Protein AF-A0A8S4Q7T2-F1 (afdb_monomer_lite)

Sequence (112 aa):
PCHGKKAVCINTFGGNFKCLCEPGKEGDRCDQGSHCFPCFSVRWRNVTCSVYDDAQFMRSMRLKATVVDRQMSRTKCTEDKWGFDQNTGDMWVARGCRARFCVDFEAKPMMR

Secondary structure (DSSP, 8-state):
---STTPEEEE-TTS-EEEEPPTT-BSTTS-BS-EEEEEE--TT--EEE-S---TTHHHHEEEEEEEEEEE-SSS---TTSEEE-TTT--EEE-TT-EEEEEEEEEEPP---

Foldseek 3Di:
DADDPPKDWAADPPGDIAIDEDVQFDDRRSQWGKQKDKDWDDPQDKDKDQSDADLVLLVFKFKDKDQDDDWPFPDDQDPVAWDADSRRRIIMGGRGTIGIIIITIDTDPPDD

pLDDT: mean 79.63, std 9.7, range [49.78, 94.44]

Structure (mmCIF, N/CA/C/O backbone):
data_AF-A0A8S4Q7T2-F1
#
_entry.id   AF-A0A8S4Q7T2-F1
#
loop_
_atom_site.group_PDB
_atom_site.id
_atom_site.type_symbol
_atom_site.label_atom_id
_atom_site.label_alt_id
_atom_site.label_comp_id
_atom_site.label_asym_id
_atom_site.label_entity_id
_atom_site.label_seq_id
_atom_site.pdbx_PDB_ins_code
_atom_site.Cartn_x
_atom_site.Cartn_y
_atom_site.Cartn_z
_atom_site.occupancy
_atom_site.B_iso_or_equiv
_atom_site.auth_seq_id
_atom_site.auth_comp_id
_atom_site.auth_asym_id
_atom_site.auth_atom_id
_atom_site.pdbx_PDB_model_num
ATOM 1 N N . PRO A 1 1 ? -4.968 3.863 21.992 1.00 83.00 1 PRO A N 1
ATOM 2 C CA . PRO A 1 1 ? -5.885 2.804 21.495 1.00 83.00 1 PRO A CA 1
ATOM 3 C C . PRO A 1 1 ? -6.147 2.889 19.987 1.00 83.00 1 PRO A C 1
ATOM 5 O O . PRO A 1 1 ? -6.190 1.856 19.331 1.00 83.00 1 PRO A O 1
ATOM 8 N N . CYS A 1 2 ? -6.317 4.105 19.460 1.00 85.75 2 CYS A N 1
ATOM 9 C CA . CYS A 1 2 ? -6.436 4.367 18.025 1.00 85.75 2 CYS A CA 1
ATOM 10 C C . CYS A 1 2 ? -5.081 4.256 17.305 1.00 85.75 2 CYS A C 1
ATOM 12 O O . CYS A 1 2 ? -4.045 4.546 17.908 1.00 85.75 2 CYS A O 1
ATOM 14 N N . HIS A 1 3 ? -5.106 3.890 16.024 1.00 79.88 3 HIS A N 1
ATOM 15 C CA . HIS A 1 3 ? -3.960 3.839 15.116 1.00 79.88 3 HIS A CA 1
ATOM 16 C C . HIS A 1 3 ? -3.952 5.040 14.154 1.00 79.88 3 HIS A C 1
ATOM 18 O O . HIS A 1 3 ? -5.002 5.518 13.738 1.00 79.88 3 HIS A O 1
ATOM 24 N N . GLY A 1 4 ? -2.755 5.509 13.782 1.00 70.31 4 GLY A N 1
ATOM 25 C CA . GLY A 1 4 ? -2.556 6.681 12.915 1.00 70.31 4 GLY A CA 1
ATOM 26 C C . GLY A 1 4 ? -2.051 7.906 13.682 1.00 70.31 4 GLY A C 1
ATOM 27 O O . GLY A 1 4 ? -2.452 8.155 14.816 1.00 70.31 4 GLY A O 1
ATOM 28 N N . LYS A 1 5 ? -1.129 8.669 13.080 1.00 73.62 5 LYS A N 1
ATOM 29 C CA . LYS A 1 5 ? -0.453 9.800 13.751 1.00 73.62 5 LYS A CA 1
ATOM 30 C C . LYS A 1 5 ? -1.365 11.016 13.954 1.00 73.62 5 LYS A C 1
ATOM 32 O O . LYS A 1 5 ? -1.066 11.859 14.791 1.00 73.62 5 LYS A O 1
ATOM 37 N N . LYS A 1 6 ? -2.442 11.120 13.179 1.00 79.62 6 LYS A N 1
ATOM 38 C CA . LYS A 1 6 ? -3.463 12.173 13.219 1.00 79.62 6 LYS A CA 1
ATOM 39 C C . LYS A 1 6 ? -4.840 11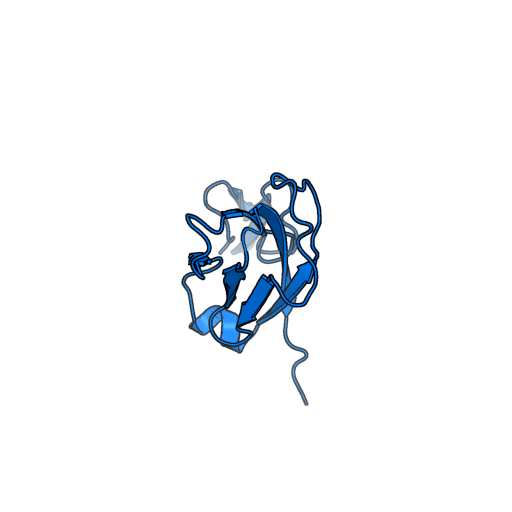.636 13.629 1.00 79.62 6 LYS A C 1
ATOM 41 O O . LYS A 1 6 ? -5.815 12.379 13.550 1.00 79.62 6 LYS A O 1
ATOM 46 N N . ALA A 1 7 ? -4.942 10.375 14.050 1.00 85.19 7 ALA A N 1
ATOM 47 C CA . ALA A 1 7 ? -6.182 9.851 14.610 1.00 85.19 7 ALA A CA 1
ATOM 48 C C . ALA A 1 7 ? -6.461 10.499 15.974 1.00 85.19 7 ALA A C 1
ATOM 50 O O . ALA A 1 7 ? -5.556 10.663 16.795 1.00 85.19 7 ALA A O 1
ATOM 51 N N . VAL A 1 8 ? -7.722 10.854 16.226 1.00 93.12 8 VAL A N 1
ATOM 52 C CA . VAL A 1 8 ? -8.136 11.495 17.482 1.00 93.12 8 VAL A CA 1
ATOM 53 C C . VAL A 1 8 ? -8.833 10.470 18.365 1.00 93.12 8 VAL A C 1
ATOM 55 O O . VAL A 1 8 ? -9.806 9.841 17.954 1.00 93.12 8 VAL A O 1
ATOM 58 N N . CYS A 1 9 ? -8.344 10.313 19.593 1.00 92.62 9 CYS A N 1
ATOM 59 C CA . CYS A 1 9 ? -8.948 9.446 20.600 1.00 92.62 9 CYS A CA 1
ATOM 60 C C . CYS A 1 9 ? -9.865 10.269 21.504 1.00 92.62 9 CYS A C 1
ATOM 62 O O . CYS A 1 9 ? -9.413 11.213 22.149 1.00 92.62 9 CYS A O 1
ATOM 64 N N . ILE A 1 10 ? -11.139 9.893 21.572 1.00 94.44 10 ILE A N 1
ATOM 65 C CA . ILE A 1 10 ? -12.145 10.559 22.397 1.00 94.44 10 ILE A CA 1
ATOM 66 C C . ILE A 1 10 ? -12.575 9.595 23.496 1.00 94.44 10 ILE A C 1
ATOM 68 O O . ILE A 1 10 ? -13.096 8.518 23.214 1.00 94.44 10 ILE A O 1
ATOM 72 N N . 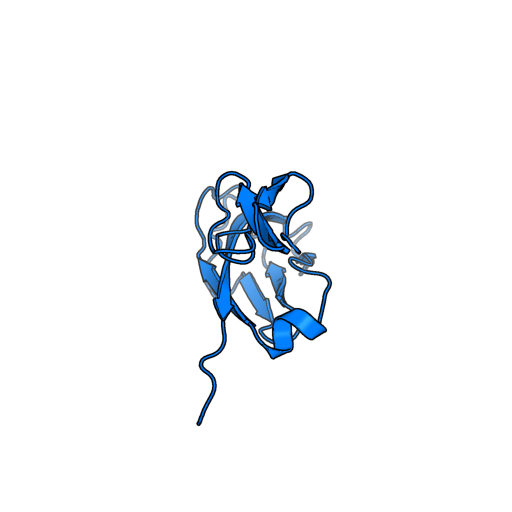ASN A 1 11 ? -12.376 9.985 24.752 1.00 91.75 11 ASN A N 1
ATOM 73 C CA . ASN A 1 11 ? -12.897 9.228 25.885 1.00 91.75 11 ASN A CA 1
ATOM 74 C C . ASN A 1 11 ? -14.407 9.451 26.003 1.00 91.75 11 ASN A C 1
ATOM 76 O O . ASN A 1 11 ? -14.896 10.573 25.882 1.00 91.75 11 ASN A O 1
ATOM 80 N N . THR A 1 12 ? -15.142 8.377 26.256 1.00 89.31 12 THR A N 1
ATOM 81 C CA . THR A 1 12 ? -16.599 8.385 26.413 1.00 89.31 12 THR A CA 1
ATOM 82 C C . THR A 1 12 ? -16.975 8.008 27.843 1.00 89.31 12 THR A C 1
ATOM 84 O O . THR A 1 12 ? -16.206 7.359 28.558 1.00 89.31 12 THR A O 1
ATOM 87 N N . PHE A 1 13 ? -18.148 8.452 28.292 1.00 87.06 13 PHE A N 1
ATOM 88 C CA . PHE A 1 13 ? -18.611 8.199 29.654 1.00 87.06 13 PHE A CA 1
ATOM 89 C C . PHE A 1 13 ? -18.767 6.688 29.905 1.00 87.06 13 PHE A C 1
ATOM 91 O O . PHE A 1 13 ? -19.277 5.967 29.049 1.00 87.06 13 PHE A O 1
ATOM 98 N N . GLY A 1 14 ? -18.304 6.205 31.062 1.00 83.81 14 GLY A N 1
ATOM 99 C CA . GLY A 1 14 ? -18.296 4.774 31.401 1.00 83.81 14 GLY A CA 1
ATOM 100 C C . GLY A 1 14 ? -16.988 4.029 31.096 1.00 83.81 14 GLY A C 1
ATOM 101 O O . GLY A 1 14 ? -16.967 2.806 31.170 1.00 83.81 14 GLY A O 1
ATOM 102 N N . GLY A 1 15 ? -15.899 4.735 30.769 1.00 78.69 15 GLY A N 1
ATOM 103 C CA . GLY A 1 15 ? -14.567 4.130 30.600 1.00 78.69 15 GLY A CA 1
ATOM 104 C C . GLY A 1 15 ? -14.277 3.573 29.202 1.00 78.69 15 GLY A C 1
ATOM 105 O O . GLY A 1 15 ? -13.243 2.945 28.997 1.00 78.69 15 GLY A O 1
ATOM 106 N N . ASN A 1 16 ? -15.159 3.828 28.234 1.00 87.25 16 ASN A N 1
ATOM 107 C CA . ASN A 1 16 ? -14.956 3.471 26.829 1.00 87.25 16 ASN A CA 1
ATOM 108 C C . ASN A 1 16 ? -14.253 4.599 26.056 1.00 87.25 16 ASN A C 1
ATOM 110 O O . ASN A 1 16 ? -14.191 5.744 26.512 1.00 87.25 16 ASN A O 1
ATOM 114 N N . PHE A 1 17 ? -13.789 4.311 24.840 1.00 91.94 17 PHE A N 1
ATOM 115 C CA . PHE A 1 17 ? -13.209 5.302 23.929 1.00 91.94 17 PHE A CA 1
ATOM 116 C C . PHE A 1 17 ? -13.765 5.147 22.508 1.00 91.94 17 PHE A C 1
ATOM 118 O O . PHE A 1 17 ? -14.223 4.073 22.123 1.00 91.94 17 PHE A O 1
ATOM 125 N N . LYS A 1 18 ? -13.693 6.220 21.718 1.00 92.00 18 LYS A N 1
ATOM 126 C CA . LYS A 1 18 ? -14.002 6.237 20.286 1.00 92.00 18 LYS A CA 1
ATOM 127 C C . LYS A 1 18 ? -12.846 6.865 19.514 1.00 92.00 18 LYS A C 1
ATOM 129 O O . LYS A 1 18 ? -12.239 7.827 19.983 1.00 92.00 18 LYS A O 1
ATOM 134 N N . CYS A 1 19 ? -12.563 6.342 18.327 1.00 91.69 19 CYS A N 1
ATOM 135 C CA . CYS A 1 19 ? -11.534 6.874 17.445 1.00 91.69 19 CYS A CA 1
ATOM 136 C C . CYS A 1 19 ? -12.160 7.652 16.284 1.00 91.69 19 CYS A C 1
ATOM 138 O O . CYS A 1 19 ? -13.084 7.169 15.632 1.00 91.69 19 CYS A O 1
ATOM 140 N N . LEU A 1 20 ? -11.660 8.862 16.028 1.00 91.62 20 LEU A N 1
ATOM 141 C CA . LEU A 1 20 ? -11.900 9.576 14.777 1.00 91.62 20 LEU A CA 1
ATOM 142 C C . LEU A 1 20 ? -10.710 9.338 13.857 1.00 91.62 20 LEU A C 1
ATOM 144 O O . LEU A 1 20 ? -9.575 9.690 14.195 1.00 91.62 20 LEU A O 1
ATOM 148 N N . CYS A 1 21 ? -10.983 8.718 12.717 1.00 84.38 21 CYS A N 1
ATOM 149 C CA . CYS A 1 21 ? -9.954 8.249 11.808 1.00 84.38 21 CYS A CA 1
ATOM 150 C C . CYS A 1 21 ? -9.513 9.315 10.813 1.00 84.38 21 CYS A C 1
ATOM 152 O O . CYS A 1 21 ? -10.250 10.241 10.471 1.00 84.38 21 CYS A O 1
ATOM 154 N N . GLU A 1 22 ? -8.279 9.160 10.344 1.00 81.50 22 GLU A N 1
ATOM 155 C CA . GLU A 1 22 ? -7.772 9.914 9.204 1.00 81.50 22 GLU A CA 1
ATOM 156 C C . GLU A 1 22 ? -8.546 9.539 7.927 1.00 81.50 22 GLU A C 1
ATOM 158 O O . GLU A 1 22 ? -9.030 8.411 7.820 1.00 81.50 22 GLU A O 1
ATOM 163 N N . PRO A 1 23 ? -8.638 10.431 6.926 1.00 69.06 23 PRO A N 1
ATOM 164 C CA . PRO A 1 23 ? -9.214 10.077 5.632 1.00 69.06 23 PRO A CA 1
ATOM 165 C C . PRO A 1 23 ? -8.529 8.841 5.028 1.00 69.06 23 PRO A C 1
ATOM 167 O O . PRO A 1 23 ? -7.305 8.811 4.902 1.00 69.06 23 PRO A O 1
ATOM 170 N N . GLY A 1 24 ? -9.318 7.831 4.652 1.00 63.69 24 GLY A N 1
ATOM 171 C CA . GLY A 1 24 ? -8.815 6.544 4.151 1.00 63.69 24 GLY A CA 1
ATOM 172 C C . GLY A 1 24 ? -8.486 5.519 5.242 1.00 63.69 24 GLY A C 1
ATOM 173 O O . GLY A 1 24 ? -7.991 4.440 4.924 1.00 63.69 24 GLY A O 1
ATOM 174 N N . LYS A 1 25 ? -8.756 5.840 6.514 1.00 75.56 25 LYS A N 1
ATOM 175 C CA . LYS A 1 25 ? -8.725 4.901 7.637 1.00 75.56 25 LYS A CA 1
ATOM 176 C C . LYS A 1 25 ? -10.121 4.701 8.217 1.00 75.56 25 LYS A C 1
ATOM 178 O O . LYS A 1 25 ? -10.897 5.643 8.335 1.00 75.56 25 LYS A O 1
ATOM 183 N N . GLU A 1 26 ? -10.413 3.469 8.597 1.00 74.88 26 GLU A N 1
ATOM 184 C CA . GLU A 1 26 ? -11.712 2.998 9.073 1.00 74.88 26 GLU A CA 1
ATOM 185 C C . GLU A 1 26 ? -11.531 1.983 10.220 1.00 74.88 26 GLU A C 1
ATOM 187 O O . GLU A 1 26 ? -10.409 1.650 10.617 1.00 74.88 26 GLU A O 1
ATOM 192 N N . GLY A 1 27 ? -12.645 1.496 10.769 1.00 73.12 27 GLY A N 1
ATOM 193 C CA . GLY A 1 27 ? -12.679 0.581 11.912 1.00 73.12 27 GLY A C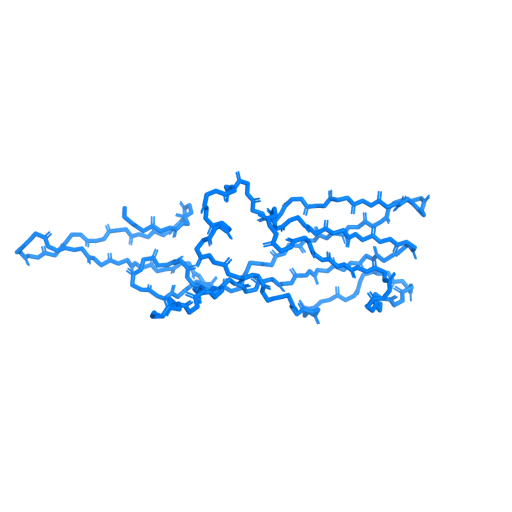A 1
ATOM 194 C C . GLY A 1 27 ? -12.673 1.289 13.270 1.00 73.12 27 GLY A C 1
ATOM 195 O O . GLY A 1 27 ? -12.276 2.449 13.391 1.00 73.12 27 GLY A O 1
ATOM 196 N N . ASP A 1 28 ? -13.081 0.569 14.320 1.00 82.94 28 ASP A N 1
ATOM 197 C CA . ASP A 1 28 ? -13.254 1.119 15.678 1.00 82.94 28 ASP A CA 1
ATOM 198 C C . ASP A 1 28 ? -11.964 1.699 16.279 1.00 82.94 28 ASP A C 1
ATOM 200 O O . ASP A 1 28 ? -12.009 2.534 17.187 1.00 82.94 28 ASP A O 1
ATOM 204 N N . ARG A 1 29 ? -10.803 1.278 15.761 1.00 81.50 29 ARG A N 1
ATOM 205 C CA . ARG A 1 29 ? -9.479 1.765 16.167 1.00 81.50 29 ARG A CA 1
ATOM 206 C C . ARG A 1 29 ? -8.687 2.425 15.038 1.00 81.50 29 ARG A C 1
ATOM 208 O O . ARG A 1 29 ? -7.503 2.685 15.239 1.00 81.50 29 ARG A O 1
ATOM 215 N N . CYS A 1 30 ? -9.301 2.734 13.895 1.00 81.94 30 CYS A N 1
ATOM 216 C CA . CYS A 1 30 ? -8.616 3.308 12.727 1.00 81.94 30 CYS A CA 1
ATOM 217 C C . CYS A 1 30 ? -7.474 2.435 12.179 1.00 81.94 30 CYS A C 1
ATOM 219 O O . CYS A 1 30 ? -6.488 2.935 11.634 1.00 81.94 30 CYS A O 1
ATOM 221 N N . ASP A 1 31 ? -7.587 1.122 12.370 1.00 72.94 31 ASP A N 1
ATOM 222 C CA . ASP A 1 31 ? -6.637 0.107 11.923 1.00 72.94 31 ASP A CA 1
ATOM 223 C C . ASP A 1 31 ? -6.993 -0.489 10.549 1.00 72.94 31 ASP A C 1
ATOM 225 O O . ASP A 1 31 ? -6.210 -1.266 10.006 1.00 72.94 31 ASP A O 1
ATOM 229 N N . GLN A 1 32 ? -8.117 -0.086 9.951 1.00 68.44 32 GLN A N 1
ATOM 230 C CA . GLN A 1 32 ? -8.595 -0.554 8.645 1.00 68.44 32 GLN A CA 1
ATOM 231 C C . GLN A 1 32 ? -8.412 0.556 7.592 1.00 68.44 32 GLN A C 1
ATOM 233 O O . GLN A 1 32 ? -8.363 1.732 7.945 1.00 68.44 32 GLN A O 1
ATOM 238 N N . GLY A 1 33 ? -8.264 0.212 6.308 1.00 65.31 33 GLY A N 1
ATOM 239 C CA . GLY A 1 33 ? -8.219 1.168 5.185 1.00 65.31 33 GLY A CA 1
ATOM 240 C C . GLY A 1 33 ? -6.854 1.376 4.501 1.00 65.31 33 GLY A C 1
ATOM 241 O O . GLY A 1 33 ? -5.789 1.091 5.074 1.00 65.31 33 GLY A O 1
ATOM 242 N N . SER A 1 34 ? -6.904 1.888 3.264 1.00 72.44 34 SER A N 1
ATOM 243 C CA . SER A 1 34 ? -5.801 1.874 2.296 1.00 72.44 34 SER A CA 1
ATOM 244 C C . SER A 1 34 ? -4.637 2.794 2.674 1.00 72.44 34 SER A C 1
ATOM 246 O O . SER A 1 34 ? -4.769 4.015 2.753 1.00 72.44 34 SER A O 1
ATOM 248 N N . HIS A 1 35 ? -3.443 2.233 2.852 1.00 76.06 35 HIS A N 1
ATOM 249 C CA . HIS A 1 35 ? -2.199 2.983 2.968 1.00 76.06 35 HIS A CA 1
ATOM 250 C C . HIS A 1 35 ? -1.581 3.204 1.584 1.00 76.06 35 HIS A C 1
ATOM 252 O O . HIS A 1 35 ? -1.081 2.267 0.960 1.00 76.06 35 HIS A O 1
ATOM 258 N N . CYS A 1 36 ? -1.610 4.451 1.107 1.00 77.00 36 CYS A N 1
ATOM 259 C CA . CYS A 1 36 ? -1.080 4.814 -0.204 1.00 77.00 36 CYS A CA 1
ATOM 260 C C . CYS A 1 36 ? 0.289 5.498 -0.117 1.00 77.00 36 CYS A C 1
ATOM 262 O O . CYS A 1 36 ? 0.434 6.507 0.571 1.00 77.00 36 CYS A O 1
ATOM 264 N N . PHE A 1 37 ? 1.271 5.021 -0.878 1.00 81.62 37 PHE A N 1
ATOM 265 C CA . PHE A 1 37 ? 2.640 5.537 -0.870 1.00 81.62 37 PHE A CA 1
ATOM 266 C C . PHE A 1 37 ? 3.295 5.443 -2.262 1.00 81.62 37 PHE A C 1
ATOM 268 O O . PHE A 1 37 ? 2.947 4.580 -3.074 1.00 81.62 37 PHE A O 1
ATOM 275 N N . PRO A 1 38 ? 4.224 6.354 -2.597 1.00 87.00 38 PRO A N 1
ATOM 276 C CA . PRO A 1 38 ? 5.016 6.253 -3.818 1.00 87.00 38 PRO A CA 1
ATOM 277 C C . PRO A 1 38 ? 6.135 5.209 -3.684 1.00 87.00 38 PRO A C 1
ATOM 279 O O . PRO A 1 38 ? 6.831 5.181 -2.672 1.00 87.00 38 PRO A O 1
ATOM 282 N N . CYS A 1 39 ? 6.369 4.405 -4.727 1.00 88.62 39 CYS A N 1
ATOM 283 C CA . CYS A 1 39 ? 7.525 3.506 -4.797 1.00 88.62 39 CYS A CA 1
ATOM 284 C C . CYS A 1 39 ? 8.110 3.461 -6.217 1.00 88.62 39 CYS A C 1
ATOM 286 O O . CYS A 1 39 ? 7.382 3.406 -7.218 1.00 88.62 39 CYS A O 1
ATOM 288 N N . PHE A 1 40 ? 9.442 3.529 -6.315 1.00 89.50 40 PHE A N 1
ATOM 289 C CA . PHE A 1 40 ? 10.135 3.823 -7.568 1.00 89.50 40 PHE A CA 1
ATOM 290 C C . PHE A 1 40 ? 11.372 2.954 -7.780 1.00 89.50 40 PHE A C 1
ATOM 292 O O . PHE A 1 40 ? 12.347 3.053 -7.040 1.00 89.50 40 PHE A O 1
ATOM 299 N N . SER A 1 41 ? 11.391 2.188 -8.871 1.00 87.12 41 SER A N 1
ATOM 300 C CA . SER A 1 41 ? 12.629 1.596 -9.376 1.00 87.12 41 SER A CA 1
ATOM 301 C C . SER A 1 41 ? 13.513 2.699 -9.968 1.00 87.12 41 SER A C 1
ATOM 303 O O . SER A 1 41 ? 13.087 3.464 -10.842 1.00 87.12 41 SER A O 1
ATOM 305 N N . VAL A 1 42 ? 14.762 2.772 -9.504 1.00 81.25 42 VAL A N 1
ATOM 306 C CA . VAL A 1 42 ? 15.786 3.700 -10.004 1.00 81.25 42 VAL A CA 1
ATOM 307 C C . VAL A 1 42 ? 16.888 2.930 -10.727 1.00 81.25 42 VAL A C 1
ATOM 309 O O . VAL A 1 42 ? 17.344 1.889 -10.260 1.00 81.25 42 VAL A O 1
ATOM 312 N N . ARG A 1 43 ? 17.325 3.432 -11.891 1.00 83.81 43 ARG A N 1
ATOM 313 C CA . ARG A 1 43 ? 18.404 2.833 -12.710 1.00 83.81 43 ARG A CA 1
ATOM 314 C C . ARG A 1 43 ? 18.242 1.318 -12.954 1.00 83.81 43 ARG A C 1
ATOM 316 O O . ARG A 1 43 ? 19.224 0.587 -12.900 1.00 83.81 43 ARG A O 1
ATOM 323 N N . TRP A 1 44 ? 17.012 0.856 -13.199 1.00 76.25 44 TRP A N 1
ATO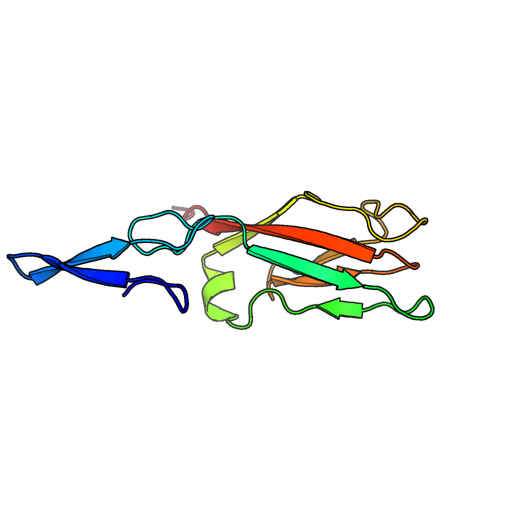M 324 C CA . TRP A 1 44 ? 16.672 -0.560 -13.437 1.00 76.25 44 TRP A CA 1
ATOM 325 C C . TRP A 1 44 ? 16.917 -1.519 -12.265 1.00 76.25 44 TRP A C 1
ATOM 327 O O . TRP A 1 44 ? 16.807 -2.729 -12.443 1.00 76.25 44 TRP A O 1
ATOM 337 N N . ARG A 1 45 ? 17.203 -1.009 -11.064 1.00 85.19 45 ARG A N 1
ATOM 338 C CA . ARG A 1 45 ? 17.378 -1.845 -9.874 1.00 85.19 45 ARG A CA 1
ATOM 339 C C . ARG A 1 45 ? 16.044 -2.188 -9.228 1.00 85.19 45 ARG A C 1
ATOM 341 O O . ARG A 1 45 ? 15.076 -1.425 -9.329 1.00 85.19 45 ARG A O 1
ATOM 348 N N . ASN A 1 46 ? 16.036 -3.321 -8.537 1.00 88.31 46 ASN A N 1
ATOM 349 C CA . ASN A 1 46 ? 14.968 -3.671 -7.616 1.00 88.31 46 ASN A CA 1
ATOM 350 C C . ASN A 1 46 ? 15.074 -2.760 -6.393 1.00 88.31 46 ASN A C 1
ATOM 352 O O . ASN A 1 46 ? 16.169 -2.536 -5.875 1.00 88.31 46 ASN A O 1
ATOM 356 N N . VAL A 1 47 ? 13.942 -2.212 -5.973 1.00 90.88 47 VAL A N 1
ATOM 357 C CA . VAL A 1 47 ? 13.834 -1.354 -4.795 1.00 90.88 47 VAL A CA 1
ATOM 358 C C . VAL A 1 47 ? 12.767 -1.942 -3.896 1.00 90.88 47 VAL A C 1
ATOM 360 O O . VAL A 1 47 ? 11.680 -2.261 -4.377 1.00 90.88 47 VAL A O 1
ATOM 363 N N . THR A 1 48 ? 13.086 -2.050 -2.611 1.00 89.94 48 THR A N 1
ATOM 364 C CA . THR A 1 48 ? 12.133 -2.407 -1.562 1.00 89.94 48 THR A CA 1
ATOM 365 C C . THR A 1 48 ? 11.703 -1.132 -0.843 1.00 89.94 48 THR A C 1
ATOM 367 O O . THR A 1 48 ? 12.545 -0.349 -0.408 1.00 89.94 48 THR A O 1
ATOM 370 N N . CYS A 1 49 ? 10.398 -0.908 -0.761 1.00 85.69 49 CYS A N 1
ATOM 371 C CA . CYS A 1 49 ? 9.761 0.180 -0.040 1.00 85.69 49 CYS A CA 1
ATOM 372 C C . CYS A 1 49 ? 8.996 -0.428 1.137 1.00 85.69 49 CYS A C 1
ATOM 374 O O . CYS A 1 49 ? 7.983 -1.100 0.933 1.00 85.69 49 CYS A O 1
ATOM 376 N N . SER A 1 50 ? 9.473 -0.192 2.357 1.00 81.19 50 SER A N 1
ATOM 377 C CA . SER A 1 50 ? 8.772 -0.650 3.553 1.00 81.19 50 SER A CA 1
ATOM 378 C C . SER A 1 50 ? 7.462 0.106 3.707 1.00 81.19 50 SER A C 1
ATOM 380 O O . SER A 1 50 ? 7.422 1.337 3.728 1.00 81.19 50 SER A O 1
ATOM 382 N N . VAL A 1 51 ? 6.375 -0.656 3.744 1.00 76.31 51 VAL A N 1
ATOM 383 C CA . VAL A 1 51 ? 5.004 -0.131 3.785 1.00 76.31 51 VAL A CA 1
ATOM 384 C C . VAL A 1 51 ? 4.492 -0.061 5.209 1.00 76.31 51 VAL A C 1
ATOM 386 O O . VAL A 1 51 ? 3.692 0.811 5.550 1.00 76.31 51 VAL A O 1
ATOM 389 N N . TYR A 1 52 ? 4.966 -0.995 6.025 1.00 71.44 52 TYR A N 1
ATOM 390 C CA . TYR A 1 52 ? 4.633 -1.136 7.423 1.00 71.44 52 TYR A CA 1
ATOM 391 C C . TYR A 1 52 ? 5.858 -1.692 8.151 1.00 71.44 52 TYR A C 1
ATOM 393 O O . TYR A 1 52 ? 6.511 -2.590 7.635 1.00 71.44 52 TYR A O 1
ATOM 401 N N . ASP A 1 53 ? 6.184 -1.140 9.317 1.00 64.25 53 ASP A N 1
ATOM 402 C CA . ASP A 1 53 ? 7.441 -1.423 10.039 1.00 64.25 53 ASP A CA 1
ATOM 403 C C . ASP A 1 53 ? 7.207 -2.232 11.332 1.00 64.25 53 ASP A C 1
ATOM 405 O O . ASP A 1 53 ? 8.054 -2.316 12.215 1.00 64.25 53 ASP A O 1
ATOM 409 N N . ASP A 1 54 ? 6.014 -2.816 11.482 1.00 70.81 54 ASP A N 1
ATOM 410 C CA . ASP A 1 54 ? 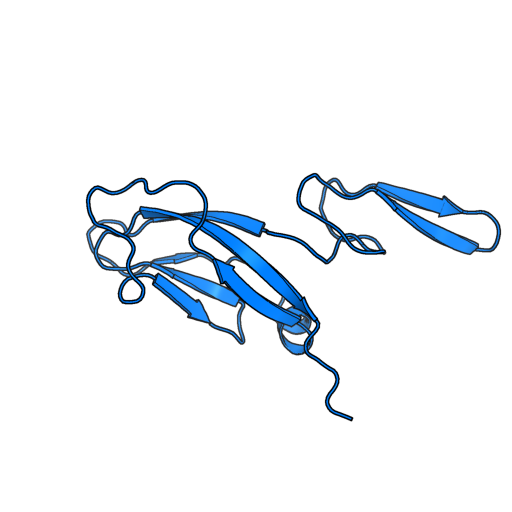5.661 -3.644 12.636 1.00 70.81 54 ASP A CA 1
ATOM 411 C C . ASP A 1 54 ? 5.293 -5.061 12.181 1.00 70.81 54 ASP A C 1
ATOM 413 O O . ASP A 1 54 ? 4.179 -5.359 11.740 1.00 70.81 54 ASP A O 1
ATOM 417 N N . ALA A 1 55 ? 6.270 -5.956 12.317 1.00 67.75 55 ALA A N 1
ATOM 418 C CA . ALA A 1 55 ? 6.137 -7.365 11.973 1.00 67.75 55 ALA A CA 1
ATOM 419 C C . ALA A 1 55 ? 5.130 -8.120 12.865 1.00 67.75 55 ALA A C 1
ATOM 421 O O . ALA A 1 55 ? 4.610 -9.158 12.449 1.00 67.75 55 ALA A O 1
ATOM 422 N N . GLN A 1 56 ? 4.826 -7.643 14.083 1.00 69.38 56 GLN A N 1
ATOM 423 C CA . GLN A 1 56 ? 3.814 -8.284 14.932 1.00 69.38 56 GLN A CA 1
ATOM 424 C C . GLN A 1 56 ? 2.409 -8.057 14.375 1.00 69.38 56 GLN A C 1
ATOM 426 O O . GLN A 1 56 ? 1.589 -8.974 14.396 1.00 69.38 56 GLN A O 1
ATOM 431 N N . PHE A 1 57 ? 2.150 -6.882 13.804 1.00 69.81 57 PHE A N 1
ATOM 432 C CA . PHE A 1 57 ? 0.890 -6.577 13.127 1.00 69.81 57 PHE A CA 1
ATOM 433 C C . PHE A 1 57 ? 0.620 -7.526 11.946 1.00 69.81 57 PHE A C 1
ATOM 435 O O . PHE A 1 57 ? -0.478 -8.074 11.827 1.00 69.81 57 PHE A O 1
ATOM 442 N N . MET A 1 58 ? 1.641 -7.821 11.132 1.00 71.31 58 MET A N 1
ATOM 443 C CA . MET A 1 58 ? 1.538 -8.737 9.981 1.00 71.31 58 MET A CA 1
ATOM 444 C C . MET A 1 58 ? 1.284 -10.205 10.370 1.00 71.31 58 MET A C 1
ATOM 446 O O . MET A 1 58 ? 0.878 -11.023 9.537 1.00 71.31 58 MET A O 1
ATOM 450 N N . ARG A 1 59 ? 1.441 -10.574 11.650 1.00 77.81 59 ARG A N 1
ATOM 451 C CA . ARG A 1 59 ? 1.016 -11.899 12.133 1.00 77.81 59 ARG A CA 1
ATOM 452 C C . ARG A 1 59 ? -0.498 -12.048 12.107 1.00 77.81 59 ARG A C 1
ATOM 454 O O . ARG A 1 59 ? -0.971 -13.108 11.702 1.00 77.81 59 ARG A O 1
ATOM 461 N N . SER A 1 60 ? -1.226 -10.990 12.449 1.00 75.50 60 SER A N 1
ATOM 462 C CA . SER A 1 60 ? -2.689 -10.989 12.588 1.00 75.50 60 SER A CA 1
ATOM 463 C C . SER A 1 60 ? -3.420 -10.372 11.396 1.00 75.50 60 SER A C 1
ATOM 465 O O . SER A 1 60 ? -4.629 -10.538 11.274 1.00 75.50 60 SER A O 1
ATOM 467 N N . MET A 1 61 ? -2.705 -9.680 10.512 1.00 74.06 61 MET A N 1
ATOM 468 C CA . MET A 1 61 ? -3.263 -8.972 9.358 1.00 74.06 61 MET A CA 1
ATOM 469 C C . MET A 1 61 ? -2.727 -9.553 8.048 1.00 74.06 61 MET A C 1
ATOM 471 O O . MET A 1 61 ? -1.605 -10.053 7.990 1.00 74.06 61 MET A O 1
ATOM 475 N N . ARG A 1 62 ? -3.533 -9.506 6.991 1.00 75.56 62 ARG A N 1
ATOM 476 C CA . ARG A 1 62 ? -3.175 -9.864 5.618 1.00 75.56 62 ARG A CA 1
ATOM 477 C C . ARG A 1 62 ? -3.132 -8.594 4.780 1.00 75.56 62 ARG A C 1
ATOM 479 O O . ARG A 1 62 ? -4.048 -7.778 4.848 1.00 75.56 62 ARG A O 1
ATOM 486 N N . LEU A 1 63 ? -2.088 -8.452 3.969 1.00 75.50 63 LEU A N 1
ATOM 487 C CA . LEU A 1 63 ? -1.958 -7.326 3.056 1.00 75.50 63 LEU A CA 1
ATOM 488 C C . LEU A 1 63 ? -2.627 -7.670 1.724 1.00 75.50 63 LEU A C 1
ATOM 490 O O . LEU A 1 63 ? -2.323 -8.680 1.083 1.00 75.50 63 LEU A O 1
ATOM 494 N N . LYS A 1 64 ? -3.533 -6.805 1.290 1.00 71.81 64 LYS A N 1
ATOM 495 C CA . LYS A 1 64 ? -4.159 -6.834 -0.024 1.00 71.81 64 LYS A CA 1
ATOM 496 C C . LYS A 1 64 ? -3.740 -5.572 -0.757 1.00 71.81 64 LYS A C 1
ATOM 498 O O . LYS A 1 64 ? -4.201 -4.477 -0.466 1.00 71.81 64 LYS A O 1
ATOM 503 N N . ALA A 1 65 ? -2.816 -5.719 -1.693 1.00 63.22 65 ALA A N 1
ATOM 504 C CA . ALA A 1 65 ? -2.360 -4.600 -2.494 1.00 63.22 65 ALA A CA 1
ATOM 505 C C . ALA A 1 65 ? -3.192 -4.473 -3.759 1.00 63.22 65 ALA A C 1
ATOM 507 O O . ALA A 1 65 ? -3.354 -5.450 -4.491 1.00 63.22 65 ALA A O 1
ATOM 508 N N . THR A 1 66 ? -3.627 -3.254 -4.059 1.00 63.00 66 THR A N 1
ATOM 509 C CA . THR A 1 66 ? -4.205 -2.937 -5.361 1.00 63.00 66 THR A CA 1
ATOM 510 C C . THR A 1 66 ? -3.357 -1.846 -6.004 1.00 63.00 66 THR A C 1
ATOM 512 O O . THR A 1 66 ? -3.020 -0.841 -5.375 1.00 63.00 66 THR A O 1
ATOM 515 N N . VAL A 1 67 ? -2.985 -2.027 -7.275 1.00 57.34 67 VAL A N 1
ATOM 516 C CA . VAL A 1 67 ? -2.354 -0.949 -8.050 1.00 57.34 67 VAL A CA 1
ATOM 517 C C . VAL A 1 67 ? -3.429 0.068 -8.364 1.00 57.34 67 VAL A C 1
ATOM 519 O O . VAL A 1 67 ? -4.119 -0.016 -9.376 1.00 57.34 67 VAL A O 1
ATOM 522 N N . VAL A 1 68 ? -3.590 1.025 -7.469 1.00 54.44 68 VAL A N 1
ATOM 523 C CA . VAL A 1 68 ? -4.495 2.142 -7.664 1.00 54.44 68 VAL A CA 1
ATOM 524 C C . VAL A 1 68 ? -3.715 3.381 -7.297 1.00 54.44 68 VAL A C 1
ATOM 526 O O . VAL A 1 68 ? -3.210 3.505 -6.185 1.00 54.44 68 VAL A O 1
ATOM 529 N N . ASP A 1 69 ? -3.525 4.240 -8.294 1.00 57.09 69 ASP A N 1
ATOM 530 C CA . ASP A 1 69 ? -4.015 5.624 -8.251 1.00 57.09 69 ASP A CA 1
ATOM 531 C C . ASP A 1 69 ? -3.260 6.477 -9.288 1.00 57.09 69 ASP A C 1
ATOM 533 O O . ASP A 1 69 ? -3.839 7.353 -9.926 1.00 57.09 69 ASP A O 1
ATOM 537 N N . ARG A 1 70 ? -1.973 6.184 -9.569 1.00 65.44 70 ARG A N 1
ATOM 538 C CA . ARG A 1 70 ? -1.229 6.895 -10.632 1.00 65.44 70 ARG A CA 1
ATOM 539 C C . ARG A 1 70 ? 0.050 6.193 -11.096 1.00 65.44 70 ARG A C 1
ATOM 541 O O . ARG A 1 70 ? 1.031 6.119 -10.353 1.00 65.44 70 ARG A O 1
ATOM 548 N N . GLN A 1 71 ? 0.094 5.764 -12.360 1.00 79.25 71 GLN A N 1
ATOM 549 C CA . GLN A 1 71 ? 1.344 5.348 -13.002 1.00 79.25 71 GLN A CA 1
ATOM 550 C C . GLN A 1 71 ? 2.225 6.575 -13.295 1.00 79.25 71 GLN A C 1
ATOM 552 O O . GLN A 1 71 ? 1.771 7.541 -13.904 1.00 79.25 71 GLN A O 1
ATOM 557 N N . MET A 1 72 ? 3.491 6.531 -12.869 1.00 83.19 72 MET A N 1
ATOM 558 C CA . MET A 1 72 ? 4.457 7.632 -13.005 1.00 83.19 72 MET A CA 1
ATOM 559 C C . MET A 1 72 ? 5.615 7.310 -13.969 1.00 83.19 72 MET A C 1
ATOM 561 O O . MET A 1 72 ? 6.346 8.209 -14.381 1.00 83.19 72 MET A O 1
ATOM 565 N N . SER A 1 73 ? 5.802 6.043 -14.357 1.00 81.88 73 SER A N 1
ATOM 566 C CA . SER A 1 73 ? 6.736 5.618 -15.412 1.00 81.88 73 SER A CA 1
ATOM 567 C C . SER A 1 73 ? 6.053 5.438 -16.766 1.00 81.88 73 SER A C 1
ATOM 569 O O . SER A 1 73 ? 4.889 5.064 -16.846 1.00 81.88 73 SER A O 1
ATOM 571 N N . ARG A 1 74 ? 6.815 5.582 -17.860 1.00 82.31 74 ARG A N 1
ATOM 572 C CA . ARG A 1 74 ? 6.395 5.092 -19.190 1.00 82.31 74 ARG A CA 1
ATOM 573 C C . ARG A 1 74 ? 6.230 3.569 -19.211 1.00 82.31 74 ARG A C 1
ATOM 575 O O . ARG A 1 74 ? 5.291 3.053 -19.806 1.00 82.31 74 ARG A O 1
ATOM 582 N N . THR A 1 75 ? 7.116 2.849 -18.525 1.00 85.44 75 THR A N 1
ATOM 583 C CA . THR A 1 75 ? 7.000 1.401 -18.332 1.00 85.44 75 THR A CA 1
ATOM 584 C C . THR A 1 75 ? 5.799 1.091 -17.444 1.00 85.44 75 THR A C 1
ATOM 586 O O . THR A 1 75 ? 5.747 1.574 -16.313 1.00 85.44 75 THR A O 1
ATOM 589 N N . LYS A 1 76 ? 4.862 0.269 -17.932 1.00 84.94 76 LYS A N 1
ATOM 590 C CA . LYS A 1 76 ? 3.728 -0.220 -17.133 1.00 84.94 76 LYS A CA 1
ATOM 591 C C . LYS A 1 76 ? 4.197 -1.069 -15.957 1.00 84.94 76 LYS A C 1
ATOM 593 O O . LYS A 1 76 ? 5.045 -1.944 -16.145 1.00 84.94 76 LYS A O 1
ATOM 598 N N . CYS A 1 77 ? 3.620 -0.803 -14.787 1.00 87.44 77 CYS A N 1
ATOM 599 C CA . CYS A 1 77 ? 3.777 -1.583 -13.562 1.00 87.44 77 CYS A CA 1
ATOM 600 C C . CYS A 1 77 ? 2.818 -2.780 -13.585 1.00 87.44 77 CYS A C 1
ATOM 602 O O . CYS A 1 77 ? 1.721 -2.728 -13.042 1.00 87.44 77 CYS A O 1
ATOM 604 N N . THR A 1 78 ? 3.221 -3.829 -14.290 1.00 88.12 78 THR A N 1
ATOM 605 C CA . THR A 1 78 ? 2.519 -5.117 -14.379 1.00 88.12 78 THR A CA 1
ATOM 606 C C . THR A 1 78 ? 2.914 -6.033 -13.218 1.00 88.12 78 THR A C 1
ATOM 608 O O . THR A 1 78 ? 3.913 -5.764 -12.553 1.00 88.12 78 THR A O 1
ATOM 611 N N . GLU A 1 79 ? 2.147 -7.097 -12.965 1.00 83.94 79 GLU A N 1
ATOM 612 C CA . GLU A 1 79 ? 2.327 -8.024 -11.825 1.00 83.94 79 GLU A CA 1
ATOM 613 C C . GLU A 1 79 ? 3.732 -8.655 -11.731 1.00 83.94 79 GLU A C 1
ATOM 615 O O . GLU A 1 79 ? 4.162 -9.064 -10.662 1.00 83.94 79 GLU A O 1
ATOM 620 N N . ASP A 1 80 ? 4.502 -8.688 -12.821 1.00 89.00 80 ASP A N 1
ATOM 621 C CA . ASP A 1 80 ? 5.893 -9.161 -12.841 1.00 89.00 80 ASP A CA 1
ATOM 622 C C . ASP A 1 80 ? 6.928 -8.110 -12.383 1.00 89.00 80 ASP A C 1
ATOM 624 O O . ASP A 1 80 ? 8.126 -8.398 -12.324 1.00 89.00 80 ASP A O 1
ATOM 628 N N . LYS A 1 81 ? 6.500 -6.869 -12.123 1.00 89.25 81 LYS A N 1
ATOM 629 C CA . LYS A 1 81 ? 7.374 -5.712 -11.829 1.00 89.25 81 LYS A CA 1
ATOM 630 C C . LYS A 1 81 ? 7.121 -5.084 -10.473 1.00 89.25 81 LYS A C 1
ATOM 632 O O . LYS A 1 81 ? 7.799 -4.113 -10.133 1.00 89.25 81 LYS A O 1
ATOM 637 N N . TRP A 1 82 ? 6.154 -5.593 -9.734 1.00 89.94 82 TRP A N 1
ATOM 638 C CA . TRP A 1 82 ? 5.897 -5.198 -8.367 1.00 89.94 82 TRP A CA 1
ATOM 639 C C . TRP A 1 82 ? 5.291 -6.372 -7.614 1.00 89.94 82 TRP A C 1
ATOM 641 O O . TRP A 1 82 ? 4.713 -7.277 -8.206 1.00 89.94 82 TRP A O 1
ATOM 651 N N . GLY A 1 83 ? 5.405 -6.334 -6.299 1.00 87.88 83 GLY A N 1
ATOM 652 C CA . GLY A 1 83 ? 4.786 -7.315 -5.430 1.00 87.88 83 GLY A CA 1
ATOM 653 C C . GLY A 1 83 ? 4.993 -6.937 -3.978 1.00 87.88 83 GLY A C 1
ATOM 654 O O . GLY A 1 83 ? 5.589 -5.903 -3.672 1.00 87.88 83 GLY A O 1
ATOM 655 N N . PHE A 1 84 ? 4.485 -7.783 -3.091 1.00 85.19 84 PHE A N 1
ATOM 656 C CA . PHE A 1 84 ? 4.565 -7.573 -1.654 1.00 85.19 84 PHE A CA 1
ATOM 657 C C . PHE A 1 84 ? 4.923 -8.872 -0.950 1.00 85.19 84 PHE A C 1
ATOM 659 O O . PHE A 1 84 ? 4.446 -9.942 -1.338 1.00 85.19 84 PHE A O 1
ATOM 666 N N . ASP A 1 85 ? 5.726 -8.767 0.100 1.00 85.38 85 ASP A N 1
ATOM 667 C CA . ASP A 1 85 ? 5.935 -9.854 1.043 1.00 85.38 85 ASP A CA 1
ATOM 668 C C . ASP A 1 85 ? 4.779 -9.866 2.057 1.00 85.38 85 ASP A C 1
ATOM 670 O O . ASP A 1 85 ? 4.500 -8.876 2.731 1.00 85.38 85 ASP A O 1
ATOM 674 N N . GLN A 1 86 ? 4.064 -10.987 2.151 1.00 79.56 86 GLN A N 1
ATOM 675 C CA . GLN A 1 86 ? 2.901 -11.125 3.038 1.00 79.56 86 GLN A CA 1
ATOM 676 C C . GLN A 1 86 ? 3.271 -11.261 4.523 1.00 79.56 86 GLN A C 1
ATOM 678 O O . GLN A 1 86 ? 2.393 -11.150 5.375 1.00 79.56 86 GLN A O 1
ATOM 683 N N . ASN A 1 87 ? 4.536 -11.525 4.847 1.00 79.12 87 ASN A N 1
ATOM 684 C CA . ASN A 1 87 ? 5.026 -11.657 6.215 1.00 79.12 87 ASN A CA 1
ATOM 685 C C . ASN A 1 87 ? 5.602 -10.342 6.734 1.00 79.12 87 ASN A C 1
ATOM 687 O O . ASN A 1 87 ? 5.367 -10.000 7.890 1.00 79.12 87 ASN A O 1
ATOM 691 N N . THR A 1 88 ? 6.351 -9.615 5.901 1.00 78.62 88 THR A N 1
ATOM 692 C CA . THR A 1 88 ? 6.958 -8.336 6.305 1.00 78.62 88 THR A CA 1
ATOM 693 C C . THR A 1 88 ? 6.091 -7.135 5.943 1.00 78.62 88 THR A C 1
ATOM 695 O O . THR A 1 88 ? 6.188 -6.093 6.578 1.00 78.62 88 THR A O 1
ATOM 698 N N . GLY A 1 89 ? 5.205 -7.274 4.955 1.00 78.19 89 GLY A N 1
ATOM 699 C CA . GLY A 1 89 ? 4.444 -6.162 4.393 1.00 78.19 89 GLY A CA 1
ATOM 700 C C . GLY A 1 89 ? 5.276 -5.278 3.462 1.00 78.19 89 GLY A C 1
ATOM 701 O O . GLY A 1 89 ? 4.775 -4.260 2.987 1.00 78.19 89 GLY A O 1
ATOM 702 N N . ASP A 1 90 ? 6.529 -5.649 3.182 1.00 85.44 90 ASP A N 1
ATOM 703 C CA . ASP A 1 90 ? 7.400 -4.880 2.305 1.00 85.44 90 ASP A CA 1
ATOM 704 C C . ASP A 1 90 ? 6.937 -4.963 0.858 1.00 85.44 90 ASP A C 1
ATOM 706 O O . ASP A 1 90 ? 6.631 -6.034 0.330 1.00 85.44 90 ASP A O 1
ATOM 710 N N . MET A 1 91 ? 6.956 -3.817 0.191 1.00 87.88 91 MET A N 1
ATOM 711 C CA . MET A 1 91 ? 6.704 -3.729 -1.231 1.00 87.88 91 MET A CA 1
ATOM 712 C C . MET A 1 91 ? 8.013 -3.771 -1.997 1.00 87.88 91 MET A C 1
ATOM 714 O O . MET A 1 91 ? 8.949 -3.064 -1.641 1.00 87.88 91 MET A O 1
ATOM 718 N N . TRP A 1 92 ? 8.064 -4.478 -3.119 1.00 90.75 92 TRP A N 1
ATOM 719 C CA . TRP A 1 92 ? 9.158 -4.336 -4.072 1.00 90.75 92 TRP A CA 1
ATOM 720 C C . TRP A 1 92 ? 8.660 -3.830 -5.425 1.00 90.75 92 TRP A C 1
ATOM 722 O O . TRP A 1 92 ? 7.539 -4.112 -5.847 1.00 90.75 92 TRP A O 1
ATOM 732 N N . VAL A 1 93 ? 9.515 -3.079 -6.119 1.00 91.50 93 VAL A N 1
ATOM 733 C CA . VAL A 1 93 ? 9.318 -2.641 -7.508 1.00 91.50 93 VAL A CA 1
ATOM 734 C C . VAL A 1 93 ? 10.585 -2.882 -8.320 1.00 91.50 93 VAL A C 1
ATOM 736 O O . VAL A 1 93 ? 11.704 -2.733 -7.827 1.00 91.50 93 VAL A O 1
ATOM 739 N N . ALA A 1 94 ? 10.420 -3.238 -9.589 1.00 91.44 94 ALA A N 1
ATOM 740 C CA . ALA A 1 94 ? 11.507 -3.638 -10.472 1.00 91.44 94 ALA A CA 1
ATOM 741 C C . ALA A 1 94 ? 11.318 -3.106 -11.898 1.00 91.44 94 ALA A C 1
ATOM 743 O O . ALA A 1 94 ? 10.279 -2.550 -12.262 1.00 91.44 94 ALA A O 1
ATOM 744 N N . ARG A 1 95 ? 12.349 -3.292 -12.735 1.00 89.00 95 ARG A N 1
ATOM 745 C CA . ARG A 1 95 ? 12.292 -3.085 -14.196 1.00 89.00 95 ARG A CA 1
ATOM 746 C C . ARG A 1 95 ? 11.754 -1.703 -14.610 1.00 89.00 95 ARG A C 1
ATOM 748 O O . ARG A 1 95 ? 11.018 -1.572 -15.587 1.00 89.00 95 ARG A O 1
ATOM 755 N N . GLY A 1 96 ? 12.109 -0.662 -13.852 1.00 88.50 96 GLY A N 1
ATOM 756 C CA . GLY A 1 96 ? 11.729 0.722 -14.147 1.00 88.50 96 GLY A CA 1
ATOM 757 C C . GLY A 1 96 ? 10.278 1.089 -13.814 1.00 88.50 96 GLY A C 1
ATOM 758 O O . GLY A 1 96 ? 9.831 2.164 -14.226 1.00 88.50 96 GLY A O 1
ATOM 759 N N . CYS A 1 97 ? 9.555 0.236 -13.079 1.00 90.88 97 CYS A N 1
ATOM 760 C CA . CYS A 1 97 ? 8.232 0.550 -12.548 1.00 90.88 97 CYS A CA 1
ATOM 761 C C . CYS A 1 97 ? 8.301 1.693 -11.520 1.00 90.88 97 CYS A C 1
ATOM 763 O O . CYS A 1 97 ? 9.111 1.672 -10.588 1.00 90.88 97 CYS A O 1
ATOM 765 N N . ARG A 1 98 ? 7.458 2.711 -11.723 1.00 90.12 98 ARG A N 1
ATOM 766 C CA . ARG A 1 98 ? 7.280 3.870 -10.844 1.00 90.12 98 ARG A CA 1
ATOM 767 C C . ARG A 1 98 ? 5.796 4.198 -10.755 1.00 90.12 98 ARG A C 1
ATOM 769 O O . ARG A 1 98 ? 5.195 4.570 -11.765 1.00 90.12 98 ARG A O 1
ATOM 776 N N . ALA A 1 99 ? 5.213 4.083 -9.571 1.00 87.94 99 ALA A N 1
ATOM 777 C CA . ALA A 1 99 ? 3.805 4.395 -9.353 1.00 87.94 99 ALA A CA 1
ATOM 778 C C . ALA A 1 99 ? 3.531 4.749 -7.887 1.00 87.94 99 ALA A C 1
ATOM 780 O O . ALA A 1 99 ? 4.374 4.561 -7.006 1.00 87.94 99 ALA A O 1
ATOM 781 N N . ARG A 1 100 ? 2.336 5.287 -7.650 1.00 86.12 100 ARG A N 1
ATOM 782 C CA . ARG A 1 100 ? 1.721 5.318 -6.324 1.00 86.12 100 ARG A CA 1
ATOM 783 C C . ARG A 1 100 ? 0.954 4.010 -6.131 1.00 86.12 100 ARG A C 1
ATOM 785 O O . ARG A 1 100 ? 0.200 3.623 -7.020 1.00 86.12 100 ARG A O 1
ATOM 792 N N . PHE A 1 101 ? 1.183 3.350 -5.005 1.00 84.88 101 PHE A N 1
ATOM 793 C CA . PHE A 1 101 ? 0.554 2.084 -4.643 1.00 84.88 101 PHE A CA 1
ATOM 794 C C . PHE A 1 101 ? -0.299 2.286 -3.406 1.00 84.88 101 PHE A C 1
ATOM 796 O O . PHE A 1 101 ? 0.099 3.050 -2.531 1.00 84.88 101 PHE A O 1
ATOM 803 N N . CYS A 1 102 ? -1.434 1.600 -3.335 1.00 80.06 102 CYS A N 1
ATOM 804 C CA . CYS A 1 102 ? -2.298 1.572 -2.166 1.00 80.06 102 CYS A CA 1
ATOM 805 C C . CYS A 1 102 ? -2.406 0.131 -1.673 1.00 80.06 102 CYS A C 1
ATOM 807 O O . CYS A 1 102 ? -2.669 -0.789 -2.451 1.00 80.06 102 CYS A O 1
ATOM 809 N N . VAL A 1 103 ? -2.171 -0.069 -0.381 1.00 79.44 103 VAL A N 1
ATOM 810 C CA . VAL A 1 103 ? -2.354 -1.370 0.259 1.00 79.44 103 VAL A CA 1
ATOM 811 C C . VAL A 1 103 ? -3.452 -1.300 1.287 1.00 79.44 103 VAL A C 1
ATOM 813 O O . VAL A 1 103 ? -3.476 -0.396 2.114 1.00 79.44 103 VAL A O 1
ATOM 816 N N . ASP A 1 104 ? -4.326 -2.283 1.259 1.00 78.19 104 ASP A N 1
ATOM 817 C CA . ASP A 1 104 ? -5.278 -2.537 2.317 1.00 78.19 104 ASP A CA 1
ATOM 818 C C . ASP A 1 104 ? -4.720 -3.599 3.253 1.00 78.19 104 ASP A C 1
ATOM 820 O O . ASP A 1 104 ? -4.034 -4.537 2.837 1.00 78.19 104 ASP A O 1
ATOM 824 N N . PHE A 1 105 ? -5.024 -3.441 4.534 1.00 74.81 105 PHE A N 1
ATOM 825 C CA . PHE A 1 105 ? -4.773 -4.458 5.538 1.00 74.81 105 PHE A CA 1
ATOM 826 C C . PHE A 1 105 ? -6.121 -4.967 6.018 1.00 74.81 105 PHE A C 1
ATOM 828 O O . PHE A 1 105 ? -6.967 -4.192 6.460 1.00 74.81 105 PHE A O 1
ATOM 835 N N . GLU A 1 106 ? -6.318 -6.271 5.908 1.00 73.12 106 GLU A N 1
ATOM 836 C CA . GLU A 1 106 ? -7.514 -6.953 6.382 1.00 73.12 106 GLU A CA 1
ATOM 837 C C . GLU A 1 106 ? -7.108 -7.898 7.517 1.00 73.12 106 GLU A C 1
ATOM 839 O O . GLU A 1 106 ? -6.054 -8.536 7.454 1.00 73.12 106 GLU A O 1
ATOM 844 N N . ALA A 1 107 ? -7.926 -8.015 8.564 1.00 70.69 107 ALA A N 1
ATOM 845 C CA . ALA A 1 107 ? -7.666 -8.983 9.626 1.00 70.69 107 ALA A CA 1
ATOM 846 C C . ALA A 1 107 ? -7.655 -10.402 9.045 1.00 70.69 107 ALA A C 1
ATOM 848 O O . ALA A 1 107 ? -8.560 -10.784 8.298 1.00 70.69 107 ALA A O 1
ATOM 849 N N . LYS A 1 108 ? -6.637 -11.202 9.386 1.00 73.69 108 LYS A N 1
ATOM 850 C CA . LYS A 1 108 ? -6.645 -12.620 9.025 1.00 73.69 108 LYS A CA 1
ATOM 851 C C . LYS A 1 108 ? -7.874 -13.258 9.673 1.00 73.69 108 LYS A C 1
ATOM 853 O O . LYS A 1 108 ? -8.106 -13.031 10.864 1.00 73.69 108 LYS A O 1
ATOM 858 N N . PRO A 1 109 ? -8.651 -14.062 8.930 1.00 65.50 109 PRO A N 1
ATOM 859 C CA . PRO A 1 109 ? -9.719 -14.825 9.544 1.00 65.50 109 PRO A CA 1
ATOM 860 C C . PRO A 1 109 ? -9.097 -15.712 10.622 1.00 65.50 109 PRO A C 1
ATOM 862 O O . PRO A 1 109 ? -8.137 -16.439 10.354 1.00 65.50 109 PRO A O 1
ATOM 865 N N . MET A 1 110 ? -9.618 -15.625 11.847 1.00 58.47 110 MET A N 1
ATOM 866 C CA . MET A 1 110 ? -9.263 -16.571 12.898 1.00 58.47 110 MET A CA 1
ATOM 867 C C . MET A 1 110 ? -9.735 -17.943 12.418 1.00 58.47 110 MET A C 1
ATOM 869 O O . MET A 1 110 ? -10.938 -18.210 12.389 1.00 58.47 110 MET A O 1
ATOM 873 N N . MET A 1 111 ? -8.804 -18.783 11.961 1.00 59.75 111 MET A N 1
ATOM 874 C CA . MET A 1 111 ? -9.097 -20.199 11.771 1.00 59.75 111 MET A CA 1
ATOM 875 C C . MET A 1 111 ? -9.505 -20.740 13.142 1.00 59.75 111 MET A C 1
ATOM 877 O O . MET A 1 111 ? -8.742 -20.619 14.100 1.00 59.75 111 MET A O 1
ATOM 881 N N . ARG A 1 112 ? -10.755 -21.203 13.226 1.00 49.78 112 ARG A N 1
ATOM 882 C CA . ARG A 1 112 ? -11.305 -21.886 14.399 1.00 49.78 112 ARG A CA 1
ATOM 883 C C . ARG A 1 112 ? -10.582 -23.199 14.644 1.00 49.78 112 ARG A C 1
ATOM 885 O O . ARG A 1 112 ? -10.264 -23.869 13.636 1.00 49.78 112 ARG A O 1
#

InterPro domains:
  IPR000742 EGF-like domain [PS00022] (19-30)
  IPR000742 EGF-like domain [PS50026] (1-31)
  IPR021381 Protein of unknown function DUF3011 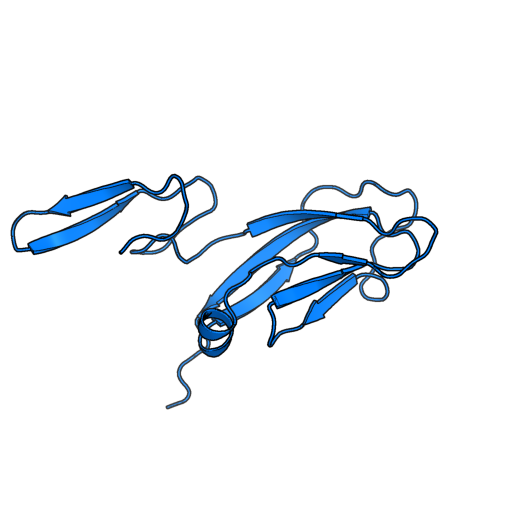[PF11218] (32-101)

Radius of gyration: 16.49 Å; chains: 1; bounding box: 37×34×51 Å

Organism: Owenia fusiformis (NCBI:txid6347)